Protein AF-D1JS34-F1 (afdb_monomer_lite)

Structure (mmCIF, N/CA/C/O backbone):
data_AF-D1JS34-F1
#
_entry.id   AF-D1JS34-F1
#
loop_
_atom_site.group_PDB
_atom_site.id
_atom_site.type_symbol
_atom_site.label_atom_id
_atom_site.label_alt_id
_atom_site.label_comp_id
_atom_site.label_asym_id
_atom_site.label_entity_id
_atom_site.label_seq_id
_atom_site.pdbx_PDB_ins_code
_atom_site.Cartn_x
_atom_site.Cartn_y
_atom_site.Cartn_z
_atom_site.occupancy
_atom_site.B_iso_or_equiv
_atom_site.auth_seq_id
_atom_site.auth_comp_id
_atom_site.auth_asym_id
_atom_site.auth_atom_id
_atom_site.pdbx_PDB_model_num
ATOM 1 N N . MET A 1 1 ? 2.707 -4.527 14.097 1.00 50.75 1 MET A N 1
ATOM 2 C CA . MET A 1 1 ? 3.543 -3.759 13.145 1.00 50.75 1 MET A CA 1
ATOM 3 C C . MET A 1 1 ? 3.014 -2.343 13.051 1.00 50.75 1 MET A C 1
ATOM 5 O O . MET A 1 1 ? 1.802 -2.173 12.999 1.00 50.75 1 MET A O 1
ATOM 9 N N . LYS A 1 2 ? 3.894 -1.337 13.047 1.00 75.94 2 LYS A N 1
ATOM 10 C CA . LYS A 1 2 ? 3.512 0.031 12.671 1.00 75.94 2 LYS A CA 1
ATOM 11 C C . LYS A 1 2 ? 3.234 0.024 11.160 1.00 75.94 2 LYS A C 1
ATOM 13 O O . LYS A 1 2 ? 3.992 -0.608 10.431 1.00 75.94 2 LYS A O 1
ATOM 18 N N . HIS A 1 3 ? 2.169 0.684 10.701 1.00 77.19 3 HIS A N 1
ATOM 19 C CA . HIS A 1 3 ? 1.760 0.742 9.282 1.00 77.19 3 HIS A CA 1
ATOM 20 C C . HIS A 1 3 ? 2.922 1.100 8.334 1.00 77.19 3 HIS A C 1
ATOM 22 O O . HIS A 1 3 ? 2.972 0.602 7.215 1.00 77.19 3 HIS A O 1
ATOM 28 N N . TYR A 1 4 ? 3.894 1.872 8.830 1.00 83.50 4 TYR A N 1
ATOM 29 C CA . TYR A 1 4 ? 5.140 2.228 8.156 1.00 83.50 4 TYR A CA 1
ATOM 30 C C . TYR A 1 4 ? 5.963 1.028 7.659 1.00 83.50 4 TYR A C 1
ATOM 32 O O . TYR A 1 4 ? 6.365 0.993 6.500 1.00 83.50 4 TYR A O 1
ATOM 40 N N . GLU A 1 5 ? 6.175 0.016 8.506 1.00 87.88 5 GLU A N 1
ATOM 41 C CA . GLU A 1 5 ? 6.963 -1.173 8.143 1.00 87.88 5 GLU A CA 1
ATOM 42 C C . GLU A 1 5 ? 6.226 -2.027 7.105 1.00 87.88 5 GLU A C 1
ATOM 44 O O . GLU A 1 5 ? 6.832 -2.533 6.161 1.00 87.88 5 GLU A O 1
ATOM 49 N N . CYS A 1 6 ? 4.896 -2.126 7.227 1.00 89.06 6 CYS A N 1
ATOM 50 C CA . CYS A 1 6 ? 4.069 -2.797 6.227 1.00 89.06 6 CYS A CA 1
ATOM 51 C C . CYS A 1 6 ? 4.148 -2.083 4.871 1.00 89.06 6 CYS A C 1
ATOM 53 O O . CYS A 1 6 ? 4.297 -2.739 3.844 1.00 89.06 6 CYS A O 1
ATOM 55 N N . LEU A 1 7 ? 4.077 -0.747 4.857 1.00 91.06 7 LEU A N 1
ATOM 56 C CA . LEU A 1 7 ? 4.234 0.048 3.637 1.00 91.06 7 LEU A CA 1
ATOM 57 C C . LEU A 1 7 ? 5.612 -0.144 3.010 1.00 91.06 7 LEU A C 1
ATOM 59 O O . LEU A 1 7 ? 5.699 -0.338 1.802 1.00 91.06 7 LEU A O 1
ATOM 63 N N . LYS A 1 8 ? 6.674 -0.144 3.820 1.00 90.88 8 LYS A N 1
ATOM 64 C CA . LYS A 1 8 ? 8.039 -0.384 3.344 1.00 90.88 8 LYS A CA 1
ATOM 65 C C . LYS A 1 8 ? 8.166 -1.752 2.672 1.00 90.88 8 LYS A C 1
ATOM 67 O O . LYS A 1 8 ? 8.684 -1.828 1.563 1.00 90.88 8 LYS A O 1
ATOM 72 N N . LEU A 1 9 ? 7.622 -2.809 3.283 1.00 89.88 9 LEU A N 1
ATOM 73 C CA . LEU A 1 9 ? 7.596 -4.149 2.689 1.00 89.88 9 LEU A CA 1
ATOM 74 C C . LEU A 1 9 ? 6.806 -4.183 1.371 1.00 89.88 9 LEU A C 1
ATOM 76 O O . LEU A 1 9 ? 7.290 -4.733 0.385 1.00 89.88 9 LEU A O 1
ATOM 80 N N . LEU A 1 10 ? 5.613 -3.581 1.336 1.00 89.56 10 LEU A N 1
ATOM 81 C CA . LEU A 1 10 ? 4.782 -3.520 0.129 1.00 89.56 10 LEU A CA 1
ATOM 82 C C . LEU A 1 10 ? 5.483 -2.773 -1.012 1.00 89.56 10 LEU A C 1
ATOM 84 O O . LEU A 1 10 ? 5.417 -3.214 -2.155 1.00 89.56 10 LEU A O 1
ATOM 88 N N . ILE A 1 11 ? 6.182 -1.677 -0.706 1.00 89.44 11 ILE A N 1
ATOM 89 C CA . ILE A 1 11 ? 6.975 -0.922 -1.682 1.00 89.44 11 ILE A CA 1
ATOM 90 C C . ILE A 1 11 ? 8.129 -1.772 -2.214 1.00 89.44 11 ILE A C 1
ATOM 92 O O . ILE A 1 11 ? 8.315 -1.816 -3.427 1.00 89.44 11 ILE A O 1
ATOM 96 N N . THR A 1 12 ? 8.873 -2.466 -1.348 1.00 87.56 12 THR A N 1
ATOM 97 C CA . THR A 1 12 ? 9.951 -3.376 -1.769 1.00 87.56 12 THR A CA 1
ATOM 98 C C . THR A 1 12 ? 9.421 -4.461 -2.704 1.00 87.56 12 THR A C 1
ATOM 100 O O . THR A 1 12 ? 9.916 -4.599 -3.816 1.00 87.56 12 THR A O 1
ATOM 103 N N . LEU A 1 13 ? 8.350 -5.161 -2.312 1.00 85.56 13 LEU A N 1
ATOM 104 C CA . LEU A 1 13 ? 7.739 -6.213 -3.133 1.00 85.56 13 LEU A CA 1
ATOM 105 C C . LEU A 1 13 ? 7.238 -5.682 -4.481 1.00 85.56 13 LEU A C 1
ATOM 107 O O . LEU A 1 13 ? 7.383 -6.352 -5.500 1.00 85.56 13 LEU A O 1
ATOM 111 N N . TYR A 1 14 ? 6.663 -4.478 -4.497 1.00 85.06 14 TYR A N 1
ATOM 112 C CA . TYR A 1 14 ? 6.220 -3.837 -5.730 1.00 85.06 14 TYR A CA 1
ATOM 113 C C . TYR A 1 14 ? 7.411 -3.505 -6.643 1.00 85.06 14 TYR A C 1
ATOM 115 O O . TYR A 1 14 ? 7.363 -3.797 -7.834 1.00 85.06 14 TYR A O 1
ATOM 123 N N . GLN A 1 15 ? 8.497 -2.950 -6.090 1.00 79.88 15 GLN A N 1
ATOM 124 C CA . GLN A 1 15 ? 9.726 -2.643 -6.833 1.00 79.88 15 GLN A CA 1
ATOM 125 C C . GLN A 1 15 ? 10.412 -3.896 -7.394 1.00 79.88 15 GLN A C 1
ATOM 127 O O . GLN A 1 15 ? 10.889 -3.852 -8.528 1.00 79.88 15 GLN A O 1
ATOM 132 N N . ASP A 1 16 ? 10.451 -4.982 -6.621 1.00 78.75 16 ASP A N 1
ATOM 133 C CA . ASP A 1 16 ? 11.136 -6.227 -6.985 1.00 78.75 16 ASP A CA 1
ATOM 134 C C . ASP A 1 16 ? 10.304 -7.089 -7.950 1.00 78.75 16 ASP A C 1
ATOM 136 O O . ASP A 1 16 ? 10.857 -7.783 -8.802 1.00 78.75 16 ASP A O 1
ATOM 140 N N . GLY A 1 17 ? 8.972 -7.056 -7.821 1.00 70.00 17 GLY A N 1
ATOM 141 C CA . GLY A 1 17 ? 8.061 -7.962 -8.521 1.00 70.00 17 GLY A CA 1
ATOM 142 C C . GLY A 1 17 ? 7.416 -7.420 -9.800 1.00 70.00 17 GLY A C 1
ATOM 143 O O . GLY A 1 17 ? 7.097 -8.217 -10.682 1.00 70.00 17 GLY A O 1
ATOM 144 N N . ALA A 1 18 ? 7.175 -6.107 -9.938 1.00 63.12 18 ALA A N 1
ATOM 145 C CA . ALA A 1 18 ? 6.406 -5.596 -11.078 1.00 63.12 18 ALA A CA 1
ATOM 146 C C . ALA A 1 18 ? 6.639 -4.104 -11.398 1.00 63.12 18 ALA A C 1
ATOM 148 O O . ALA A 1 18 ? 6.440 -3.226 -10.570 1.00 63.12 18 ALA A O 1
ATOM 149 N N . MET A 1 19 ? 6.911 -3.816 -12.677 1.00 56.69 19 MET A N 1
ATOM 150 C CA . MET A 1 19 ? 6.769 -2.509 -13.360 1.00 56.69 19 MET A CA 1
ATOM 151 C C . MET A 1 19 ? 7.904 -1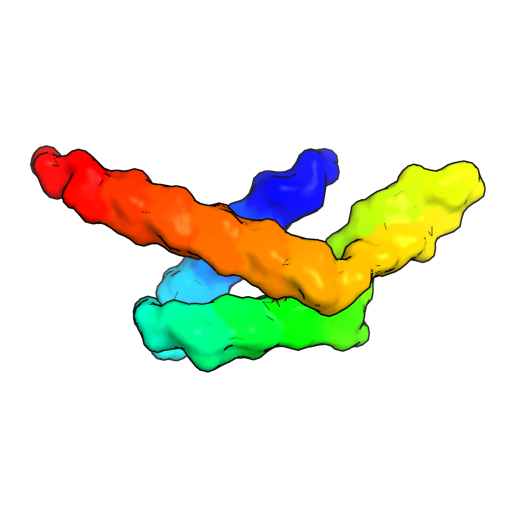.469 -13.275 1.00 56.69 19 MET A C 1
ATOM 153 O O . MET A 1 19 ? 7.850 -0.476 -14.005 1.00 56.69 19 MET A O 1
ATOM 157 N N . GLY A 1 20 ? 8.978 -1.707 -12.520 1.00 56.34 20 GLY A N 1
ATOM 158 C CA . GLY A 1 20 ? 10.158 -0.830 -12.528 1.00 56.34 20 GLY A CA 1
ATOM 159 C C . GLY A 1 20 ? 9.943 0.547 -11.875 1.00 56.34 20 GLY A C 1
ATOM 160 O O . GLY A 1 20 ? 8.892 0.867 -11.330 1.00 56.34 20 GLY A O 1
ATOM 161 N N . ILE A 1 21 ? 10.975 1.396 -11.902 1.00 57.06 21 ILE A N 1
ATOM 162 C CA . ILE A 1 21 ? 11.096 2.608 -11.061 1.00 57.06 21 ILE A CA 1
ATOM 163 C C . ILE A 1 21 ? 10.319 3.825 -11.618 1.00 57.06 21 ILE A C 1
ATOM 165 O O . ILE A 1 21 ? 10.667 4.970 -11.324 1.00 57.06 21 ILE A O 1
ATOM 169 N N . LYS A 1 22 ? 9.274 3.647 -12.444 1.00 64.38 22 LYS A N 1
ATOM 170 C CA . LYS A 1 22 ? 8.440 4.792 -12.870 1.00 64.38 22 LYS A CA 1
ATOM 171 C C . LYS A 1 22 ? 7.615 5.2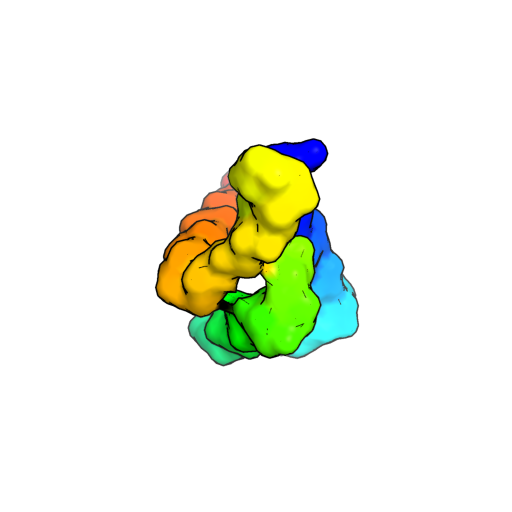76 -11.678 1.00 64.38 22 LYS A C 1
ATOM 173 O O . LYS A 1 22 ? 6.531 4.774 -11.392 1.00 64.38 22 LYS A O 1
ATOM 178 N N . LYS A 1 23 ? 8.208 6.227 -10.961 1.00 62.56 23 LYS A N 1
ATOM 179 C CA . LYS A 1 23 ? 7.874 6.665 -9.606 1.00 62.56 23 LYS A CA 1
ATOM 180 C C . LYS A 1 23 ? 6.412 7.076 -9.439 1.00 62.56 23 LYS A C 1
ATOM 182 O O . LYS A 1 23 ? 5.725 6.525 -8.590 1.00 62.56 23 LYS A O 1
ATOM 187 N N . GLU A 1 24 ? 5.923 7.989 -10.270 1.00 67.69 24 GLU A N 1
ATOM 188 C CA . GLU A 1 24 ? 4.608 8.612 -10.070 1.00 67.69 24 GLU A CA 1
ATOM 189 C C . GLU A 1 24 ? 3.447 7.643 -10.319 1.00 67.69 24 GLU A C 1
ATOM 191 O O . GLU A 1 24 ? 2.545 7.523 -9.490 1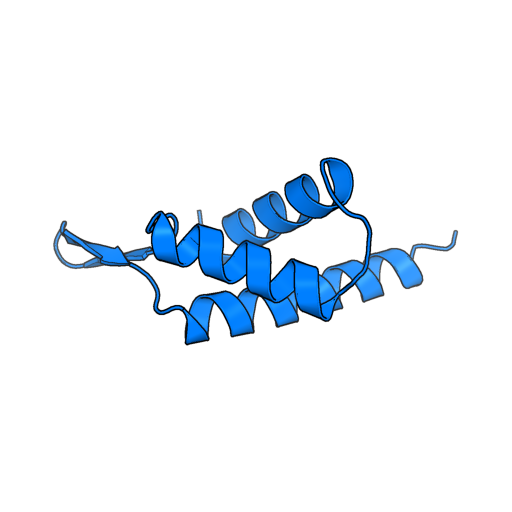.00 67.69 24 GLU A O 1
ATOM 196 N N . THR A 1 25 ? 3.480 6.898 -11.427 1.00 75.31 25 THR A N 1
ATOM 197 C CA . THR A 1 25 ? 2.420 5.934 -11.755 1.00 75.31 25 THR A CA 1
ATOM 198 C C . THR A 1 25 ? 2.429 4.735 -10.809 1.00 75.31 25 THR A C 1
ATOM 200 O O . THR A 1 25 ? 1.362 4.255 -10.431 1.00 75.31 25 THR A O 1
ATOM 203 N N . SER A 1 26 ? 3.610 4.301 -10.361 1.00 81.56 26 SER A N 1
ATOM 204 C CA . SER A 1 26 ? 3.764 3.166 -9.442 1.00 81.56 26 SER A CA 1
ATOM 205 C C . SER A 1 26 ? 3.309 3.486 -8.018 1.00 81.56 26 SER A C 1
ATOM 207 O O . SER A 1 26 ? 2.587 2.696 -7.414 1.00 81.56 26 SER A O 1
ATOM 209 N N . GLN A 1 27 ? 3.668 4.661 -7.488 1.00 87.38 27 GLN A N 1
ATOM 210 C CA . GLN A 1 27 ? 3.257 5.089 -6.147 1.00 87.38 27 GLN A CA 1
ATOM 211 C C . GLN A 1 27 ? 1.736 5.232 -6.039 1.00 87.38 27 GLN A C 1
ATOM 213 O O . GLN A 1 27 ? 1.129 4.757 -5.079 1.00 87.38 27 GLN A O 1
ATOM 218 N N . VAL A 1 28 ? 1.109 5.852 -7.045 1.00 89.81 28 VAL A N 1
ATOM 219 C CA . VAL A 1 28 ? -0.348 6.035 -7.076 1.00 89.81 28 VAL A CA 1
ATOM 220 C C . VAL A 1 28 ? -1.070 4.698 -7.244 1.00 89.81 28 VAL A C 1
ATOM 222 O O . VAL A 1 28 ? -2.067 4.470 -6.561 1.00 89.81 28 VAL A O 1
ATOM 225 N N . ALA A 1 29 ? -0.577 3.804 -8.107 1.00 89.75 29 ALA A N 1
ATOM 226 C CA . ALA A 1 29 ? -1.163 2.477 -8.289 1.00 89.75 29 ALA A CA 1
ATOM 227 C C . ALA A 1 29 ? -1.108 1.645 -6.997 1.00 89.75 29 ALA A C 1
ATOM 229 O O . ALA A 1 29 ? -2.124 1.077 -6.594 1.00 89.75 29 ALA A O 1
ATOM 230 N N . LEU A 1 30 ? 0.036 1.640 -6.305 1.00 91.69 30 LEU A N 1
ATOM 231 C CA . LEU A 1 30 ? 0.181 0.951 -5.023 1.00 91.69 30 LEU A CA 1
ATOM 232 C C . LEU A 1 30 ? -0.741 1.548 -3.950 1.00 91.69 30 LEU A C 1
ATOM 234 O O . LEU A 1 30 ? -1.432 0.808 -3.251 1.00 91.69 30 LEU A O 1
ATOM 238 N N . ALA A 1 31 ? -0.807 2.878 -3.850 1.00 93.50 31 ALA A N 1
ATOM 239 C CA . ALA A 1 31 ? -1.683 3.543 -2.889 1.00 93.50 31 ALA A CA 1
ATOM 240 C C . ALA A 1 31 ? -3.167 3.228 -3.139 1.00 93.50 31 ALA A C 1
ATOM 242 O O . ALA A 1 31 ? -3.904 2.985 -2.185 1.00 93.50 31 ALA A O 1
ATOM 243 N N . ARG A 1 32 ? -3.596 3.183 -4.411 1.00 94.69 32 ARG A N 1
ATOM 244 C CA . ARG A 1 32 ? -4.962 2.789 -4.795 1.00 94.69 32 ARG A CA 1
ATOM 245 C C . ARG A 1 32 ? -5.256 1.348 -4.408 1.00 94.69 32 ARG A C 1
ATOM 247 O O . ARG A 1 32 ? -6.269 1.093 -3.777 1.00 94.69 32 ARG A O 1
ATOM 254 N N . TYR A 1 33 ? -4.341 0.425 -4.699 1.00 93.00 33 TYR A N 1
ATOM 255 C CA . TYR A 1 33 ? -4.510 -0.979 -4.330 1.00 93.00 33 TYR A CA 1
ATOM 256 C C . TYR A 1 33 ? -4.692 -1.171 -2.815 1.00 93.00 33 TYR A C 1
ATOM 258 O O . TYR A 1 33 ? -5.570 -1.916 -2.381 1.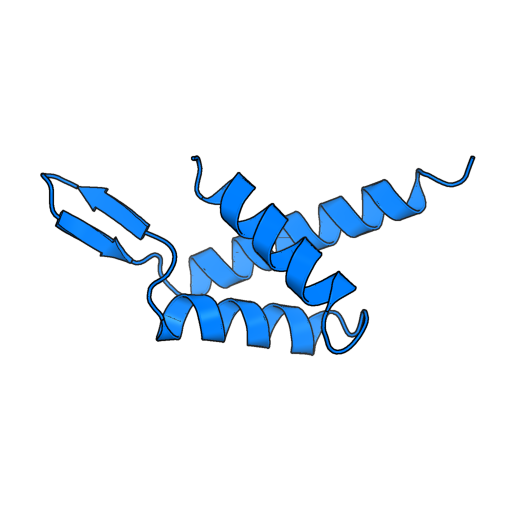00 93.00 33 TYR A O 1
ATOM 266 N N . ILE A 1 34 ? -3.889 -0.477 -2.003 1.00 94.00 34 ILE A N 1
ATOM 267 C CA . ILE A 1 34 ? -3.984 -0.528 -0.537 1.00 94.00 34 ILE A CA 1
ATOM 268 C C . ILE A 1 34 ? -5.332 0.017 -0.043 1.00 94.00 34 ILE A C 1
ATOM 270 O O . ILE A 1 34 ? -5.916 -0.575 0.868 1.00 94.00 34 ILE A O 1
ATOM 274 N N . ASP A 1 35 ? -5.811 1.118 -0.627 1.00 96.38 35 ASP A N 1
ATOM 275 C CA . ASP A 1 35 ? -7.089 1.753 -0.284 1.00 96.38 35 ASP A CA 1
ATOM 276 C C . ASP A 1 35 ? -8.281 0.867 -0.684 1.00 96.38 35 ASP A C 1
ATOM 278 O O . ASP A 1 35 ? -9.098 0.508 0.167 1.00 96.38 35 ASP A O 1
ATOM 282 N N . ASP A 1 36 ? -8.308 0.393 -1.935 1.00 96.75 36 ASP A N 1
ATOM 283 C CA . ASP A 1 36 ? -9.361 -0.470 -2.488 1.00 96.75 36 ASP A CA 1
ATOM 284 C C . ASP A 1 36 ? -9.520 -1.765 -1.683 1.00 96.75 36 ASP A C 1
ATOM 286 O O . ASP A 1 36 ? -10.631 -2.245 -1.437 1.00 96.75 36 ASP A O 1
ATOM 290 N N . LYS A 1 37 ? -8.395 -2.349 -1.256 1.00 95.75 37 LYS A N 1
ATOM 291 C CA . LYS A 1 37 ? -8.364 -3.585 -0.465 1.00 95.75 37 LYS A CA 1
ATOM 292 C C . LYS A 1 37 ? -8.404 -3.345 1.043 1.00 95.75 37 LYS A C 1
ATOM 294 O O . LYS A 1 37 ? -8.451 -4.318 1.792 1.00 95.75 37 LYS A O 1
ATOM 299 N N . LYS A 1 38 ? -8.412 -2.084 1.495 1.00 94.88 38 LYS A N 1
ATOM 300 C CA . LYS A 1 38 ? -8.426 -1.687 2.914 1.00 94.88 38 LYS A CA 1
ATOM 301 C C . LYS A 1 38 ? -7.335 -2.391 3.733 1.00 94.88 38 LYS A C 1
ATOM 303 O O . LYS A 1 38 ? -7.577 -2.821 4.858 1.00 94.88 38 LYS A O 1
ATOM 308 N N . LEU A 1 39 ? -6.132 -2.527 3.167 1.00 92.75 39 LEU A N 1
ATOM 309 C CA . LEU A 1 39 ? -5.060 -3.352 3.751 1.00 92.75 39 LEU A CA 1
ATOM 310 C C . LEU A 1 39 ? -4.430 -2.733 4.999 1.00 92.75 39 LEU A C 1
ATOM 312 O O . LEU A 1 39 ? -3.875 -3.446 5.832 1.00 92.75 39 LEU A O 1
ATOM 316 N N . LEU A 1 40 ? -4.486 -1.406 5.117 1.00 92.62 40 LEU A N 1
ATOM 317 C CA . LEU A 1 40 ? -3.876 -0.663 6.211 1.00 92.62 40 LEU A CA 1
ATOM 318 C C . LEU A 1 40 ? -4.930 0.149 6.948 1.00 92.62 40 LEU A C 1
ATOM 320 O O . LEU A 1 40 ? -5.791 0.785 6.342 1.00 92.62 40 LEU A O 1
ATOM 324 N N . GLY A 1 41 ? -4.836 0.146 8.270 1.00 90.94 41 GLY A N 1
ATOM 325 C CA . GLY A 1 41 ? -5.788 0.805 9.146 1.00 90.94 41 GLY A CA 1
ATOM 326 C C . GLY A 1 41 ? -5.347 0.738 10.596 1.00 90.94 41 GLY A C 1
ATOM 327 O O . GLY A 1 41 ? -4.343 0.112 10.938 1.00 90.94 41 GLY A O 1
ATOM 328 N N . ASN A 1 42 ? -6.112 1.400 11.452 1.00 90.44 42 ASN A N 1
ATOM 329 C CA . ASN A 1 42 ? -5.909 1.378 12.891 1.00 90.44 42 ASN A CA 1
ATOM 330 C C . ASN A 1 42 ? -7.065 0.641 13.554 1.00 90.44 42 ASN A C 1
ATOM 332 O O . ASN A 1 42 ? -8.206 0.745 13.111 1.00 90.44 42 ASN A O 1
ATOM 336 N N . ILE A 1 43 ? -6.781 -0.044 14.656 1.00 91.81 43 ILE A N 1
ATOM 337 C CA . ILE A 1 43 ? -7.830 -0.583 15.517 1.00 91.81 43 ILE A CA 1
ATOM 338 C C . ILE A 1 43 ? -8.210 0.506 16.522 1.00 91.81 43 ILE A C 1
ATOM 340 O O . ILE A 1 43 ? -7.351 1.012 17.244 1.00 91.81 43 ILE A O 1
ATOM 344 N N . ARG A 1 44 ? -9.492 0.875 16.574 1.00 93.00 44 ARG A N 1
ATOM 345 C CA . ARG A 1 44 ? -10.059 1.749 17.609 1.00 93.00 44 ARG A CA 1
ATOM 346 C C . ARG A 1 44 ? -11.233 1.035 18.252 1.00 93.00 44 ARG A C 1
ATOM 348 O O . ARG A 1 44 ? -12.170 0.667 17.555 1.00 93.00 44 ARG A O 1
ATOM 355 N N . ASN A 1 45 ? -11.168 0.821 19.564 1.00 94.88 45 ASN A N 1
ATOM 356 C CA . ASN A 1 45 ? -12.202 0.105 20.323 1.00 94.88 45 ASN A CA 1
ATOM 357 C C . ASN A 1 45 ? -12.567 -1.261 19.703 1.00 94.88 45 ASN A C 1
ATOM 359 O O . ASN A 1 45 ? -13.738 -1.599 19.579 1.00 94.88 45 ASN A O 1
ATOM 363 N N . GLY A 1 46 ? -11.567 -2.021 19.241 1.00 93.56 46 GLY A N 1
ATOM 364 C CA . GLY A 1 46 ? -11.776 -3.323 18.590 1.00 93.56 46 GLY A CA 1
ATOM 365 C C . GLY A 1 46 ? -12.257 -3.261 17.133 1.00 93.56 46 GLY A C 1
ATOM 366 O O . GLY A 1 46 ? -12.323 -4.295 16.479 1.00 93.56 46 GLY A O 1
ATOM 367 N N . ILE A 1 47 ? -12.534 -2.070 16.592 1.00 95.50 47 ILE A N 1
ATOM 368 C CA . ILE A 1 47 ? -12.993 -1.878 15.212 1.00 95.50 47 ILE A CA 1
ATOM 369 C C . ILE A 1 47 ? -11.814 -1.484 14.323 1.00 95.50 47 ILE A C 1
ATOM 371 O O . ILE A 1 47 ? -11.069 -0.553 14.637 1.00 95.50 47 ILE A O 1
ATOM 375 N N . PHE A 1 48 ? -11.664 -2.168 13.188 1.00 93.44 48 PHE A N 1
ATOM 376 C CA . PHE A 1 48 ? -10.699 -1.794 12.160 1.00 93.44 48 PHE A CA 1
ATOM 377 C C . PHE A 1 48 ? -11.199 -0.588 11.359 1.00 93.44 48 PHE A C 1
ATOM 379 O O . PHE A 1 48 ? -12.261 -0.629 10.739 1.00 93.44 48 PHE A O 1
ATOM 386 N N . ILE A 1 49 ? -10.408 0.482 11.354 1.00 94.94 49 ILE A N 1
ATOM 387 C CA . ILE A 1 49 ? -10.673 1.708 10.606 1.00 94.94 49 ILE A CA 1
ATOM 388 C C . ILE A 1 49 ? -9.582 1.855 9.542 1.00 94.94 49 ILE A C 1
ATOM 390 O O . ILE A 1 49 ? -8.432 2.127 9.909 1.00 94.94 49 ILE A O 1
ATOM 394 N N . PRO A 1 50 ? -9.915 1.695 8.247 1.00 95.25 50 PRO A N 1
ATOM 395 C CA . PRO A 1 50 ? -8.954 1.850 7.162 1.00 95.25 50 PRO A CA 1
ATOM 396 C C . PRO A 1 50 ? -8.309 3.238 7.155 1.00 95.25 50 PRO A C 1
ATOM 398 O O . PRO A 1 50 ? -8.932 4.241 7.520 1.00 95.25 50 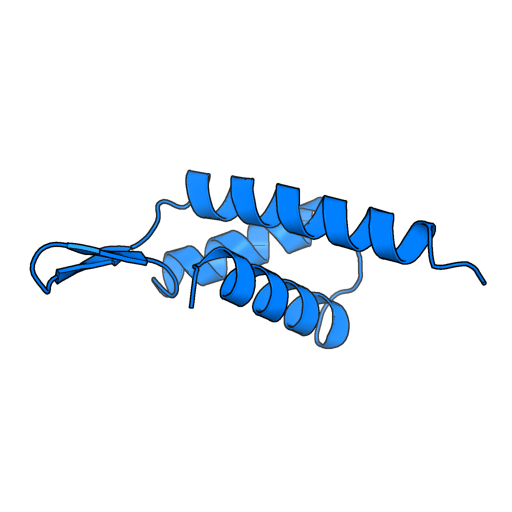PRO A O 1
ATOM 401 N N . LEU A 1 51 ? -7.053 3.303 6.718 1.00 94.75 51 LEU A N 1
ATOM 402 C CA . LEU A 1 51 ? -6.411 4.573 6.399 1.00 94.75 51 LEU A CA 1
ATOM 403 C C . LEU A 1 51 ? -7.089 5.203 5.181 1.00 94.75 51 LEU A C 1
ATOM 405 O O . LEU A 1 51 ? -7.580 4.509 4.299 1.00 94.75 51 LEU A O 1
ATOM 409 N N . LYS A 1 52 ? -7.090 6.536 5.127 1.00 95.88 52 LYS A N 1
ATOM 410 C CA . LYS A 1 52 ? -7.561 7.271 3.950 1.00 95.88 52 LYS A CA 1
ATOM 411 C C . LYS A 1 52 ? -6.528 7.169 2.830 1.00 95.88 52 LYS A C 1
ATOM 413 O O . LYS A 1 52 ? -5.336 7.324 3.108 1.00 95.88 52 LYS A O 1
ATOM 418 N N . PHE A 1 53 ? -6.981 7.086 1.580 1.00 95.75 53 PHE A N 1
ATOM 419 C CA . PHE A 1 53 ? -6.130 7.186 0.390 1.00 95.75 53 PHE A CA 1
ATOM 420 C C . PHE A 1 53 ? -5.068 8.295 0.471 1.00 95.75 53 PHE A C 1
ATOM 422 O O . PHE A 1 53 ? -3.895 8.050 0.210 1.00 95.75 53 PHE A O 1
ATOM 429 N N . SER A 1 54 ? -5.438 9.509 0.898 1.00 95.88 54 SER A N 1
ATOM 430 C CA . SER A 1 54 ? -4.498 10.636 1.017 1.00 95.88 54 SER A CA 1
ATOM 431 C C . SER A 1 54 ? -3.343 10.362 1.986 1.00 95.88 54 SER A C 1
ATOM 433 O O . SER A 1 54 ? -2.217 10.797 1.750 1.00 95.88 54 SER A O 1
ATOM 435 N N . THR A 1 55 ? -3.619 9.647 3.080 1.00 94.88 55 THR A N 1
ATOM 436 C CA . THR A 1 55 ? -2.610 9.237 4.062 1.00 94.88 55 THR A CA 1
ATOM 437 C C . THR A 1 55 ? -1.707 8.167 3.465 1.00 94.88 55 THR A C 1
ATOM 439 O O . THR A 1 55 ? -0.490 8.323 3.491 1.00 94.88 55 THR A O 1
ATOM 442 N N . ILE A 1 56 ? -2.302 7.143 2.845 1.00 95.12 56 ILE A N 1
ATOM 443 C CA . ILE A 1 56 ? -1.576 6.051 2.188 1.00 95.12 56 ILE A CA 1
ATOM 444 C C . ILE A 1 56 ? -0.636 6.603 1.111 1.00 95.12 56 ILE A C 1
ATOM 446 O O . ILE A 1 56 ? 0.544 6.264 1.092 1.00 95.12 56 ILE A O 1
ATOM 450 N N . LEU A 1 57 ? -1.129 7.489 0.240 1.00 94.31 57 LEU A N 1
ATOM 451 C CA . LEU A 1 57 ? -0.346 8.094 -0.836 1.00 94.31 57 LEU A CA 1
ATOM 452 C C . LEU A 1 57 ? 0.817 8.927 -0.290 1.00 94.31 57 LEU A C 1
ATOM 454 O O . LEU A 1 57 ? 1.944 8.799 -0.767 1.00 94.31 57 LEU A O 1
ATOM 458 N N . LYS A 1 58 ? 0.561 9.761 0.726 1.00 94.44 58 LYS A N 1
ATOM 459 C CA . LYS A 1 58 ? 1.601 10.579 1.359 1.00 94.44 58 LYS A CA 1
ATOM 460 C C . LYS A 1 58 ? 2.709 9.705 1.942 1.00 94.44 58 LYS A C 1
ATOM 462 O O . LYS A 1 58 ? 3.878 9.952 1.666 1.00 94.44 58 LYS A O 1
ATOM 467 N N . GLU A 1 59 ? 2.351 8.690 2.722 1.00 93.81 59 GLU A N 1
ATOM 468 C CA . GLU A 1 59 ? 3.324 7.799 3.358 1.00 93.81 59 GLU A CA 1
ATOM 469 C C . GLU A 1 59 ? 4.081 6.957 2.326 1.00 93.81 59 GLU A C 1
ATOM 471 O O . GLU A 1 59 ? 5.305 6.863 2.400 1.00 93.81 59 GLU A O 1
ATOM 476 N N . THR A 1 60 ? 3.386 6.443 1.305 1.00 92.44 60 THR A N 1
ATOM 477 C CA . THR A 1 60 ? 4.004 5.718 0.183 1.00 92.44 60 THR A CA 1
ATOM 478 C C . THR A 1 60 ? 5.062 6.577 -0.507 1.00 92.44 60 THR A C 1
ATOM 480 O O . THR A 1 60 ? 6.183 6.123 -0.733 1.00 92.44 60 THR A O 1
ATOM 483 N N . ASN A 1 61 ? 4.745 7.844 -0.794 1.00 91.19 61 ASN A N 1
ATOM 484 C CA . ASN A 1 61 ? 5.676 8.775 -1.429 1.00 91.19 61 ASN A CA 1
ATOM 485 C C . ASN A 1 61 ? 6.896 9.067 -0.551 1.00 91.19 61 ASN A C 1
ATOM 487 O O . ASN A 1 61 ? 8.018 9.103 -1.061 1.00 91.19 61 ASN A O 1
ATOM 491 N N . THR A 1 62 ? 6.690 9.283 0.749 1.00 92.62 62 THR A N 1
ATOM 492 C CA . THR A 1 62 ? 7.777 9.517 1.707 1.00 92.62 62 THR A CA 1
ATOM 493 C C . THR A 1 62 ? 8.726 8.324 1.752 1.00 92.62 62 THR A C 1
ATOM 495 O O . THR A 1 62 ? 9.906 8.484 1.442 1.00 92.62 62 THR A O 1
ATOM 498 N N . ILE A 1 63 ? 8.203 7.125 2.020 1.00 92.00 63 ILE A N 1
ATOM 499 C CA . ILE A 1 63 ? 9.004 5.904 2.171 1.00 92.00 63 ILE A CA 1
ATOM 500 C C . ILE A 1 63 ? 9.751 5.580 0.878 1.00 92.00 63 ILE A C 1
ATOM 502 O O . ILE A 1 63 ? 10.944 5.293 0.896 1.00 92.00 63 ILE A O 1
ATOM 506 N N . TRP A 1 64 ? 9.081 5.681 -0.270 1.00 89.50 64 TRP A N 1
ATOM 507 C CA . TRP A 1 64 ? 9.714 5.427 -1.561 1.00 89.50 64 TRP A CA 1
ATOM 508 C C . TRP A 1 64 ? 10.897 6.372 -1.813 1.00 89.50 64 TRP A C 1
ATOM 510 O O . TRP A 1 64 ? 11.945 5.946 -2.296 1.00 89.50 64 TRP A O 1
ATOM 520 N N . ASN A 1 65 ? 10.751 7.660 -1.486 1.00 88.00 65 ASN A N 1
ATOM 521 C CA . ASN A 1 65 ? 11.827 8.640 -1.634 1.00 88.00 65 ASN A CA 1
ATOM 522 C C . ASN A 1 65 ? 12.994 8.391 -0.674 1.00 88.00 65 ASN A C 1
ATOM 524 O O . ASN A 1 65 ? 14.134 8.652 -1.048 1.00 88.00 65 ASN A O 1
ATOM 528 N N . GLU A 1 66 ? 12.725 7.932 0.546 1.00 89.81 66 GLU A N 1
ATOM 529 C CA . GLU A 1 66 ? 13.763 7.524 1.499 1.00 89.81 66 GLU A CA 1
ATOM 530 C C . GLU A 1 66 ? 14.531 6.311 0.972 1.00 89.81 66 GLU A C 1
ATOM 532 O O . GLU A 1 66 ? 15.750 6.361 0.857 1.00 89.81 66 GLU A O 1
ATOM 537 N N . MET A 1 67 ? 13.824 5.278 0.508 1.00 85.75 67 MET A N 1
ATOM 538 C CA . MET A 1 67 ? 14.445 4.074 -0.051 1.00 85.75 67 MET A CA 1
ATOM 539 C C . MET A 1 67 ? 15.295 4.356 -1.298 1.00 85.75 67 MET A C 1
ATOM 541 O O . MET A 1 67 ? 16.336 3.728 -1.488 1.00 85.75 67 MET A O 1
ATOM 545 N N . LEU A 1 68 ? 14.878 5.292 -2.161 1.00 82.38 68 LEU A N 1
ATOM 546 C CA . LEU A 1 68 ? 15.695 5.729 -3.301 1.00 82.38 68 LEU A CA 1
ATOM 547 C C . LEU A 1 68 ? 16.969 6.455 -2.851 1.00 82.38 68 LEU A C 1
ATOM 549 O O . LEU A 1 68 ? 18.026 6.233 -3.440 1.00 82.38 68 LEU A O 1
ATOM 553 N N . ARG A 1 69 ? 16.884 7.301 -1.813 1.00 81.38 69 ARG A N 1
ATOM 554 C CA . ARG A 1 69 ? 18.064 7.962 -1.238 1.00 81.38 69 ARG A CA 1
ATOM 555 C C . ARG A 1 69 ? 19.022 6.934 -0.649 1.00 81.38 69 ARG A C 1
ATOM 557 O O . ARG A 1 69 ? 20.193 6.959 -1.008 1.00 81.38 69 ARG A O 1
ATOM 564 N N . ASP A 1 70 ? 18.530 5.986 0.140 1.00 78.62 70 ASP A N 1
ATOM 565 C CA . ASP A 1 70 ? 19.354 4.926 0.733 1.00 78.62 70 ASP A CA 1
ATOM 566 C C . ASP A 1 70 ? 20.077 4.103 -0.346 1.00 78.62 70 ASP A C 1
ATOM 568 O O . ASP A 1 70 ? 21.288 3.894 -0.260 1.00 78.62 70 ASP A O 1
ATOM 572 N N . LYS A 1 71 ? 19.373 3.722 -1.426 1.00 71.38 71 LYS A N 1
ATOM 573 C CA . LYS A 1 71 ? 19.979 3.039 -2.585 1.00 71.38 71 LYS A CA 1
ATOM 574 C C . LYS A 1 71 ? 21.040 3.897 -3.291 1.00 71.38 71 LYS A C 1
ATOM 576 O O . LYS A 1 71 ? 22.033 3.352 -3.757 1.00 71.38 71 LYS A O 1
ATOM 581 N N . SER A 1 72 ? 20.860 5.218 -3.365 1.00 63.28 72 SER A N 1
ATOM 582 C CA . SER A 1 72 ? 21.837 6.129 -3.989 1.00 63.28 72 SER A CA 1
ATOM 583 C C . SER A 1 72 ? 23.099 6.357 -3.149 1.00 63.28 72 SER A C 1
ATOM 585 O O . SER A 1 72 ? 24.162 6.617 -3.703 1.00 63.28 72 SER A O 1
ATOM 587 N N . ILE A 1 73 ? 22.994 6.241 -1.821 1.00 62.12 73 ILE A N 1
ATOM 588 C CA . ILE A 1 73 ? 24.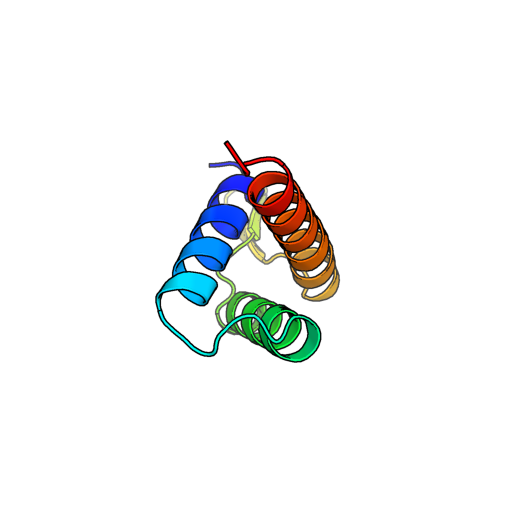121 6.399 -0.888 1.00 62.12 73 ILE A CA 1
ATOM 589 C C . ILE A 1 73 ? 24.873 5.065 -0.721 1.00 62.12 73 ILE A C 1
ATOM 591 O O . ILE A 1 73 ? 26.055 5.054 -0.386 1.00 62.12 73 ILE A O 1
ATOM 595 N N . GLY A 1 74 ? 24.217 3.939 -1.020 1.00 52.62 74 GLY A N 1
ATOM 596 C CA . GLY A 1 74 ? 24.787 2.589 -1.040 1.00 52.62 74 GLY A CA 1
ATOM 597 C C . GLY A 1 74 ? 25.751 2.284 -2.195 1.00 52.62 74 GLY A C 1
ATOM 598 O O . GLY A 1 74 ? 26.031 1.113 -2.431 1.00 52.62 74 GLY A O 1
ATOM 599 N N . ILE A 1 75 ? 26.269 3.292 -2.910 1.00 45.44 75 ILE A N 1
ATOM 600 C CA . ILE A 1 75 ? 27.420 3.118 -3.807 1.00 45.44 75 ILE A CA 1
ATOM 601 C C . ILE A 1 75 ? 28.672 2.951 -2.930 1.00 45.44 75 ILE A C 1
ATOM 603 O O . ILE A 1 75 ? 29.344 3.926 -2.590 1.00 45.44 75 ILE A O 1
ATOM 607 N N . LYS A 1 76 ? 28.961 1.708 -2.541 1.00 37.31 76 LYS A N 1
ATOM 608 C CA . LYS A 1 76 ? 30.287 1.226 -2.140 1.00 37.31 76 LYS A CA 1
ATOM 609 C C . LYS A 1 76 ? 30.497 -0.181 -2.671 1.00 37.31 76 LYS A C 1
ATOM 611 O O . LYS A 1 76 ? 29.573 -1.003 -2.499 1.00 37.31 76 LYS A O 1
#

Foldseek 3Di:
DPVLVVLLVLLVCLCVPDDHPPPPVSLLVSLVVCQVVLVDADQDPNDTDGDDSVVSSVSNNVSSVVVVVVVVVPPD

Radius of gyration: 13.32 Å; chains: 1; bounding box: 43×19×34 Å

Organism: Bacteroides fragilis (NCBI:txid817)

Sequence (76 aa):
MKHYECLKLLITLYQDGAMGIKKETSQVALARYIDDKKLLGNIRNGIFIPLKFSTILKETNTIWNEMLRDKSIGIK

Secondary structure (DSSP, 8-state):
--HHHHHHHHHHHHHHHSS-S-HHHHHHHHHHHHHHTT--EEEETTEEEEPPHHHHHHHHHHHHHHHHHHHHH---

pLDDT: mean 83.87, std 14.01, range [37.31, 96.75]